Protein AF-A0A087VEM3-F1 (afdb_monomer_lite)

InterPro domains:
  IPR002048 EF-hand domain [PF13405] (44-70)
  IPR002048 EF-hand domain [PS50222] (39-74)
  IPR008080 Parvalbumin [PTHR11653] (1-76)
  IPR011992 EF-hand domain pair [SSF47473] (11-71)

pLDDT: mean 90.5, std 4.19, range [70.31, 94.75]

Radius of gyration: 11.78 Å; chains: 1; bounding box: 22×27×28 Å

Structure (mmCIF, N/CA/C/O backbone):
data_AF-A0A087VEM3-F1
#
_entry.id   AF-A0A087VEM3-F1
#
loop_
_atom_site.group_PDB
_atom_site.id
_atom_site.type_symbol
_atom_site.label_atom_id
_atom_site.label_alt_id
_atom_site.label_comp_id
_atom_site.label_asym_id
_atom_site.label_entity_id
_atom_site.label_seq_id
_atom_site.pdbx_PDB_ins_code
_atom_site.Cartn_x
_atom_site.Cartn_y
_atom_site.Cartn_z
_atom_site.occupancy
_atom_site.B_iso_or_equiv
_atom_site.auth_seq_id
_atom_site.auth_comp_id
_atom_site.auth_asym_id
_atom_site.auth_atom_id
_atom_site.pdbx_PDB_model_num
ATOM 1 N N . MET A 1 1 ? -9.652 4.931 -4.674 1.00 70.31 1 MET A N 1
ATOM 2 C CA . MET A 1 1 ? -8.563 3.966 -4.374 1.00 70.31 1 MET A CA 1
ATOM 3 C C . MET A 1 1 ? -8.721 3.568 -2.919 1.00 70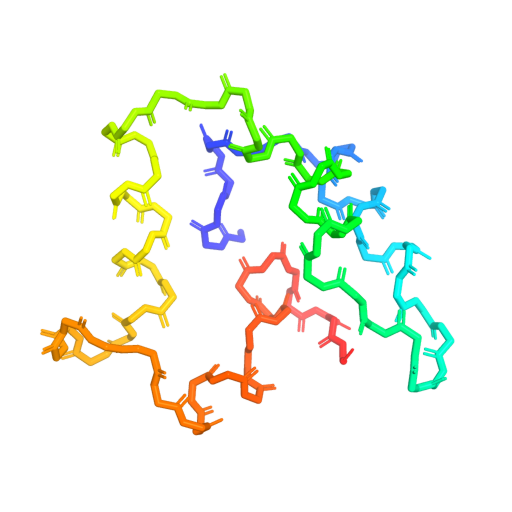.31 1 MET A C 1
ATOM 5 O O . MET A 1 1 ? -9.203 4.400 -2.166 1.00 70.31 1 MET A O 1
ATOM 9 N N . ALA A 1 2 ? -8.384 2.348 -2.503 1.00 80.12 2 ALA A N 1
ATOM 10 C CA . ALA A 1 2 ? -8.687 1.920 -1.131 1.00 80.12 2 ALA A CA 1
ATOM 11 C C . ALA A 1 2 ? -7.973 2.789 -0.072 1.00 80.12 2 ALA A C 1
ATOM 13 O O . ALA A 1 2 ? -8.518 3.048 0.993 1.00 80.12 2 ALA A O 1
ATOM 14 N N . LEU A 1 3 ? -6.800 3.330 -0.419 1.00 86.69 3 LEU A N 1
ATOM 15 C CA . LEU A 1 3 ? -5.964 4.159 0.457 1.00 86.69 3 LEU A CA 1
ATOM 16 C C . LEU A 1 3 ? -6.140 5.681 0.269 1.00 86.69 3 LEU A C 1
ATOM 18 O O . LEU A 1 3 ? -5.387 6.467 0.856 1.00 86.69 3 LEU A O 1
ATOM 22 N N . SER A 1 4 ? -7.115 6.125 -0.541 1.00 80.06 4 SER A N 1
ATOM 23 C CA . SER A 1 4 ? -7.362 7.560 -0.749 1.00 80.06 4 SER A CA 1
ATOM 24 C C . SER A 1 4 ? -7.856 8.206 0.547 1.00 80.06 4 SER A C 1
ATOM 26 O O . SER A 1 4 ? -8.921 7.846 1.039 1.00 80.06 4 SER A O 1
ATOM 28 N N . GLY A 1 5 ? -7.083 9.149 1.095 1.00 84.19 5 GLY A N 1
ATOM 29 C CA . GLY A 1 5 ? -7.350 9.803 2.387 1.00 84.19 5 GLY A CA 1
ATOM 30 C C . GLY A 1 5 ? -6.319 9.486 3.477 1.00 84.19 5 GLY A C 1
ATOM 31 O O . GLY A 1 5 ? -6.211 10.229 4.450 1.00 84.19 5 GLY A O 1
ATOM 32 N N . ILE A 1 6 ? -5.513 8.434 3.294 1.00 89.81 6 ILE A N 1
ATOM 33 C CA . ILE A 1 6 ? -4.336 8.137 4.132 1.00 89.81 6 ILE A CA 1
ATOM 34 C C . ILE A 1 6 ? -3.056 8.567 3.407 1.00 89.81 6 ILE A C 1
ATOM 36 O O . ILE A 1 6 ? -2.135 9.139 4.007 1.00 89.81 6 ILE A O 1
ATOM 40 N N . LEU A 1 7 ? -3.033 8.302 2.100 1.00 90.81 7 LEU A N 1
ATOM 41 C CA . LEU A 1 7 ? -1.948 8.611 1.181 1.00 90.81 7 LEU A CA 1
ATOM 42 C C . LEU A 1 7 ? -2.407 9.634 0.146 1.00 90.81 7 LEU A C 1
ATOM 44 O O . LEU A 1 7 ? -3.577 9.661 -0.247 1.00 90.81 7 LEU A O 1
ATOM 48 N N . THR A 1 8 ? -1.475 10.468 -0.298 1.00 91.81 8 THR A N 1
ATOM 49 C CA . THR A 1 8 ? -1.696 11.400 -1.404 1.00 91.81 8 THR A CA 1
ATOM 50 C C . THR A 1 8 ? -1.493 10.705 -2.749 1.00 91.81 8 THR A C 1
ATOM 52 O O . THR A 1 8 ? -0.744 9.734 -2.864 1.00 91.81 8 THR A O 1
ATOM 55 N N . GLU A 1 9 ? -2.127 11.225 -3.801 1.00 90.94 9 GLU A N 1
ATOM 56 C CA . GLU A 1 9 ? -1.954 10.699 -5.162 1.00 90.94 9 GLU A CA 1
ATOM 57 C C . GLU A 1 9 ? -0.491 10.766 -5.625 1.00 90.94 9 GLU A C 1
ATOM 59 O O . GLU A 1 9 ? -0.009 9.849 -6.286 1.00 90.94 9 GLU A O 1
ATOM 64 N N . ALA A 1 10 ? 0.239 11.812 -5.222 1.00 92.19 10 ALA A N 1
ATOM 65 C CA . ALA A 1 10 ? 1.655 11.978 -5.538 1.00 92.19 10 ALA A CA 1
ATOM 66 C C . ALA A 1 10 ? 2.537 10.911 -4.864 1.00 92.19 10 ALA A C 1
ATOM 68 O O . ALA A 1 10 ? 3.416 10.346 -5.513 1.00 92.19 10 ALA A O 1
ATOM 69 N N . GLU A 1 11 ? 2.287 10.601 -3.587 1.00 93.31 11 GLU A N 1
ATOM 70 C CA . GLU A 1 11 ? 2.981 9.526 -2.860 1.00 93.31 11 GLU A CA 1
ATOM 71 C C . GLU A 1 11 ? 2.698 8.156 -3.496 1.00 93.31 11 GLU A C 1
ATOM 73 O O . GLU A 1 11 ? 3.620 7.373 -3.727 1.00 93.31 11 GLU A O 1
ATOM 78 N N . ILE A 1 12 ? 1.434 7.882 -3.840 1.00 92.88 12 ILE A N 1
ATOM 79 C CA . ILE A 1 12 ? 1.034 6.645 -4.527 1.00 92.88 12 ILE A CA 1
ATOM 80 C C . ILE A 1 12 ? 1.752 6.522 -5.876 1.00 92.88 12 ILE A C 1
ATOM 82 O O . ILE A 1 12 ? 2.351 5.485 -6.162 1.00 92.88 12 ILE A O 1
ATOM 86 N N . ALA A 1 13 ? 1.743 7.581 -6.689 1.00 93.31 13 ALA A N 1
ATOM 87 C CA . ALA A 1 13 ? 2.413 7.593 -7.985 1.00 93.31 13 ALA A CA 1
ATOM 88 C C . ALA A 1 13 ? 3.928 7.370 -7.850 1.00 93.31 13 ALA A C 1
ATOM 90 O O . ALA A 1 13 ? 4.493 6.568 -8.591 1.00 93.31 13 ALA A O 1
ATOM 91 N N . ALA A 1 14 ? 4.576 8.011 -6.871 1.00 93.88 14 ALA A N 1
ATOM 92 C CA . ALA A 1 14 ? 6.002 7.830 -6.605 1.00 93.88 14 ALA A CA 1
ATOM 93 C C . ALA A 1 14 ? 6.340 6.393 -6.170 1.00 93.88 14 ALA A C 1
ATOM 95 O O . ALA A 1 14 ? 7.366 5.847 -6.582 1.00 93.88 14 ALA A O 1
ATOM 96 N N . GLY A 1 15 ? 5.475 5.773 -5.361 1.00 93.75 15 GLY A N 1
ATOM 97 C CA . GLY A 1 15 ? 5.577 4.365 -4.983 1.00 93.75 15 GLY A CA 1
ATOM 98 C C . GLY A 1 15 ? 5.499 3.436 -6.186 1.00 93.75 15 GLY A C 1
ATOM 99 O O . GLY A 1 15 ? 6.416 2.652 -6.419 1.00 93.75 15 GLY A O 1
ATOM 100 N N . LEU A 1 16 ? 4.447 3.571 -6.995 1.00 92.81 16 LEU A N 1
ATOM 101 C CA . LEU A 1 16 ? 4.234 2.733 -8.178 1.00 92.81 16 LEU A CA 1
ATOM 102 C C . LEU A 1 16 ? 5.335 2.911 -9.227 1.00 92.81 16 LEU A C 1
ATOM 104 O O . LEU A 1 16 ? 5.776 1.944 -9.839 1.00 92.81 16 LEU A O 1
ATOM 108 N N . GLN A 1 17 ? 5.830 4.136 -9.409 1.00 93.19 17 GLN A N 1
ATOM 109 C CA . GLN A 1 17 ? 6.946 4.401 -10.313 1.00 93.19 17 GLN A CA 1
ATOM 110 C C . GLN A 1 17 ? 8.241 3.715 -9.851 1.00 93.19 17 GLN A C 1
ATOM 112 O O . GLN A 1 17 ? 9.053 3.327 -10.688 1.00 93.19 17 GLN A O 1
ATOM 117 N N . SER A 1 18 ? 8.432 3.530 -8.539 1.00 93.19 18 SER A N 1
ATOM 118 C CA . SER A 1 18 ? 9.627 2.870 -7.999 1.00 93.19 18 SER A CA 1
ATOM 119 C C . SER A 1 18 ? 9.698 1.369 -8.293 1.00 93.19 18 SER A C 1
ATOM 121 O O . SER A 1 18 ? 10.788 0.811 -8.230 1.00 93.19 18 SER A O 1
ATOM 123 N N . CYS A 1 19 ? 8.575 0.741 -8.658 1.00 92.00 19 CYS A N 1
ATOM 124 C CA . CYS A 1 19 ? 8.489 -0.687 -8.962 1.00 92.00 19 CYS A CA 1
ATOM 125 C C . CYS A 1 19 ? 7.935 -0.990 -10.369 1.00 92.00 19 CYS A C 1
ATOM 127 O O . CYS A 1 19 ? 7.400 -2.068 -10.602 1.00 92.00 19 CYS A O 1
ATOM 129 N N . GLN A 1 20 ? 8.039 -0.049 -11.319 1.00 89.62 20 GLN A N 1
ATOM 130 C CA . GLN A 1 20 ? 7.531 -0.235 -12.690 1.00 89.62 20 GLN A CA 1
ATOM 131 C C . GLN A 1 20 ? 8.284 -1.296 -13.503 1.00 89.62 20 GLN A C 1
ATOM 133 O O . GLN A 1 20 ? 7.721 -1.864 -14.439 1.00 89.62 20 GLN A O 1
ATOM 138 N N . ALA A 1 21 ? 9.564 -1.524 -13.206 1.00 90.94 21 ALA A N 1
ATOM 139 C CA . ALA A 1 21 ? 10.345 -2.536 -13.902 1.00 90.94 21 ALA A CA 1
ATOM 140 C C . ALA A 1 21 ? 9.991 -3.936 -13.375 1.00 90.94 21 ALA A C 1
ATOM 142 O O . ALA A 1 21 ? 9.712 -4.111 -12.186 1.00 90.94 21 ALA A O 1
ATOM 143 N N . ALA A 1 22 ? 10.033 -4.942 -14.250 1.00 88.38 22 ALA A N 1
ATOM 144 C CA . ALA A 1 22 ? 9.863 -6.330 -13.832 1.00 88.38 22 ALA A CA 1
ATOM 145 C C . ALA A 1 22 ? 10.873 -6.681 -12.725 1.00 88.38 22 ALA A C 1
ATOM 147 O O . ALA A 1 22 ? 12.022 -6.240 -12.776 1.00 88.38 22 ALA A O 1
ATOM 148 N N . ASP A 1 23 ? 10.413 -7.420 -11.712 1.00 88.12 23 ASP A N 1
ATOM 149 C CA . ASP A 1 23 ? 11.220 -7.876 -10.572 1.00 88.12 23 ASP A CA 1
ATOM 150 C C . ASP A 1 23 ? 11.909 -6.752 -9.765 1.00 88.12 23 ASP A C 1
ATOM 152 O O . ASP A 1 23 ? 12.867 -6.998 -9.034 1.00 88.12 23 ASP A O 1
ATOM 156 N N . SER A 1 24 ? 11.424 -5.505 -9.867 1.00 90.75 24 SER A N 1
ATOM 157 C CA . SER A 1 24 ? 12.014 -4.339 -9.180 1.00 90.75 24 SER A CA 1
ATOM 158 C C . SER A 1 24 ? 11.326 -3.945 -7.872 1.00 90.75 24 SER A C 1
ATOM 160 O O . SER A 1 24 ? 11.747 -2.991 -7.216 1.00 90.75 24 SER A O 1
ATOM 162 N N . PHE A 1 25 ? 10.259 -4.647 -7.482 1.00 92.06 25 PHE A N 1
ATOM 163 C CA . PHE A 1 25 ? 9.530 -4.324 -6.261 1.00 92.06 25 PHE A CA 1
ATOM 164 C C . PHE A 1 25 ? 10.394 -4.564 -5.014 1.00 92.06 25 PHE A C 1
ATOM 166 O O . PHE A 1 25 ? 10.777 -5.691 -4.707 1.00 92.06 25 PHE A O 1
ATOM 173 N N . ASP A 1 26 ? 10.636 -3.495 -4.257 1.00 93.75 26 ASP A N 1
ATOM 174 C CA . ASP A 1 26 ? 11.263 -3.529 -2.939 1.00 93.75 26 ASP A CA 1
ATOM 175 C C . ASP A 1 26 ? 10.343 -2.851 -1.920 1.00 93.75 26 ASP A C 1
ATOM 177 O O . ASP A 1 26 ? 10.084 -1.647 -1.990 1.00 93.75 26 ASP A O 1
ATOM 181 N N . TYR A 1 27 ? 9.862 -3.620 -0.943 1.00 91.12 27 TYR A N 1
ATOM 182 C CA . TYR A 1 27 ? 8.892 -3.139 0.043 1.00 91.12 27 TYR A CA 1
ATOM 183 C C . TYR A 1 27 ? 9.426 -1.959 0.870 1.00 91.12 27 TYR A C 1
ATOM 185 O O . TYR A 1 27 ? 8.661 -1.066 1.236 1.00 91.12 27 TYR A O 1
ATOM 193 N N . ARG A 1 28 ? 10.737 -1.913 1.153 1.00 93.25 28 ARG A N 1
ATOM 194 C CA . ARG A 1 28 ? 11.343 -0.835 1.952 1.00 93.25 28 ARG A CA 1
ATOM 195 C C . ARG A 1 28 ? 11.268 0.484 1.198 1.00 93.25 28 ARG A C 1
ATOM 197 O O 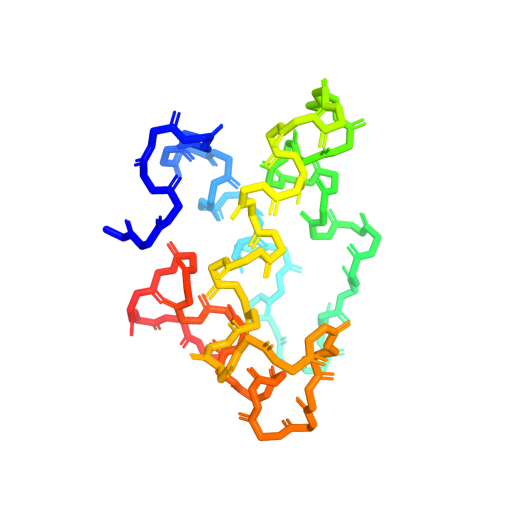. ARG A 1 28 ? 10.774 1.476 1.731 1.00 93.25 28 ARG A O 1
ATOM 204 N N . THR A 1 29 ? 11.724 0.477 -0.049 1.00 94.06 29 THR A N 1
ATOM 205 C CA . THR A 1 29 ? 11.692 1.638 -0.936 1.00 94.06 29 THR A CA 1
ATOM 206 C C . THR A 1 29 ? 10.259 2.051 -1.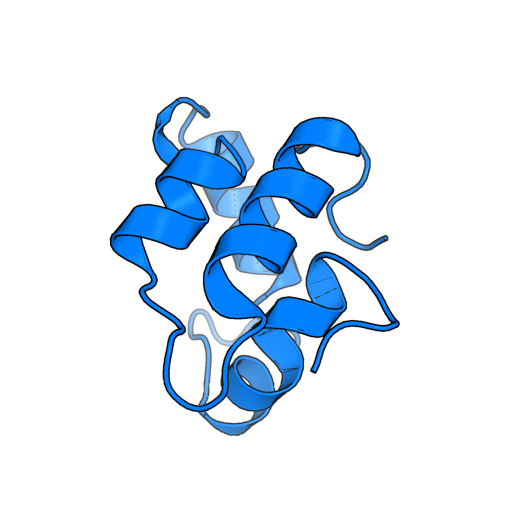222 1.00 94.06 29 THR A C 1
ATOM 208 O O . THR A 1 29 ? 9.934 3.231 -1.091 1.00 94.06 29 THR A O 1
ATOM 211 N N . PHE A 1 30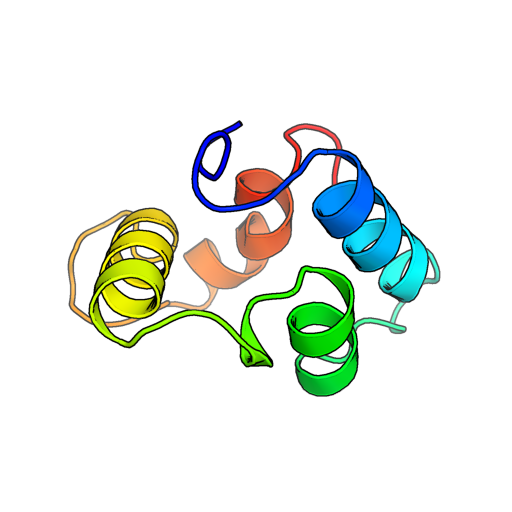 ? 9.383 1.091 -1.524 1.00 94.75 30 PHE A N 1
ATOM 212 C CA . PHE A 1 30 ? 7.978 1.356 -1.796 1.00 94.75 30 PHE A CA 1
ATOM 213 C C . PHE A 1 30 ? 7.307 2.071 -0.618 1.00 94.75 30 PHE A C 1
ATOM 215 O O . PHE A 1 30 ? 6.767 3.158 -0.806 1.00 94.75 30 PHE A O 1
ATOM 222 N N . PHE A 1 31 ? 7.417 1.546 0.610 1.00 93.56 31 PHE A N 1
ATOM 223 C CA . PHE A 1 31 ? 6.807 2.158 1.799 1.00 93.56 31 PHE A CA 1
ATOM 224 C C . PHE A 1 31 ? 7.367 3.536 2.153 1.00 93.56 31 PHE A C 1
ATOM 226 O O . PHE A 1 31 ? 6.629 4.387 2.656 1.00 93.56 31 PHE A O 1
ATOM 233 N N . VAL A 1 32 ? 8.645 3.786 1.866 1.00 94.12 32 VAL A N 1
ATOM 234 C CA . VAL A 1 32 ? 9.237 5.126 1.978 1.00 94.12 32 VAL A CA 1
ATOM 235 C C . VAL A 1 32 ? 8.628 6.067 0.934 1.00 94.12 32 VAL A C 1
ATOM 237 O O . VAL A 1 32 ? 8.249 7.185 1.272 1.00 94.12 32 VAL A O 1
ATOM 240 N N . LYS A 1 33 ? 8.503 5.623 -0.323 1.00 94.44 33 LYS A N 1
ATOM 241 C CA . LYS A 1 33 ? 7.992 6.432 -1.442 1.00 94.44 33 LYS A CA 1
ATOM 242 C C . LYS A 1 33 ? 6.509 6.757 -1.317 1.00 94.44 33 LYS A C 1
ATOM 244 O O . LYS A 1 33 ? 6.135 7.898 -1.569 1.00 94.44 33 LYS A O 1
ATOM 249 N N . VAL A 1 34 ? 5.695 5.802 -0.864 1.00 93.00 34 VAL A N 1
ATOM 250 C CA . VAL A 1 34 ? 4.274 6.045 -0.576 1.00 93.00 34 VAL A CA 1
ATOM 251 C C . VAL A 1 34 ? 4.047 6.788 0.744 1.00 93.00 34 VAL A C 1
ATOM 253 O O . VAL A 1 34 ? 2.906 7.011 1.125 1.00 93.00 34 VAL A O 1
ATOM 256 N N . GLY A 1 35 ? 5.105 7.158 1.471 1.00 91.56 35 GLY A N 1
ATOM 257 C CA . GLY A 1 35 ? 4.998 7.962 2.688 1.00 91.56 35 GLY A CA 1
ATOM 258 C C . GLY A 1 35 ? 4.465 7.209 3.909 1.00 91.56 35 GLY A C 1
ATOM 259 O O . GLY A 1 35 ? 4.162 7.843 4.915 1.00 91.56 35 GLY A O 1
ATOM 260 N N . LEU A 1 36 ? 4.366 5.874 3.874 1.00 91.00 36 LEU A N 1
ATOM 261 C CA . LEU A 1 36 ? 3.892 5.082 5.017 1.00 91.00 36 LEU A CA 1
ATOM 262 C C . LEU A 1 36 ? 4.889 5.074 6.183 1.00 91.00 36 LEU A C 1
ATOM 264 O O . LEU A 1 36 ? 4.469 4.950 7.329 1.00 91.00 36 LEU A O 1
ATOM 268 N N . ASN A 1 37 ? 6.186 5.283 5.927 1.00 89.44 37 ASN A N 1
ATOM 269 C CA . ASN A 1 37 ? 7.208 5.299 6.984 1.00 89.44 37 ASN A CA 1
ATOM 270 C C . ASN A 1 37 ? 7.012 6.401 8.045 1.00 89.44 37 ASN A C 1
ATOM 272 O O . ASN A 1 37 ? 7.551 6.289 9.143 1.00 89.44 37 ASN A O 1
ATOM 276 N N . SER A 1 38 ? 6.269 7.460 7.709 1.00 87.94 38 SER A N 1
ATOM 277 C CA . SER A 1 38 ? 6.110 8.663 8.528 1.00 87.94 38 SER A CA 1
ATOM 278 C C . SER A 1 38 ? 4.710 8.776 9.128 1.00 87.94 38 SER A C 1
ATOM 280 O O . SER A 1 38 ? 4.422 9.727 9.854 1.00 87.94 38 SER A O 1
ATOM 282 N N . LYS A 1 39 ? 3.823 7.813 8.841 1.00 89.44 39 LYS A N 1
ATOM 283 C CA . LYS A 1 39 ? 2.459 7.792 9.377 1.00 89.44 39 LYS A CA 1
ATOM 284 C C . LYS A 1 39 ? 2.442 7.209 10.791 1.00 89.44 39 LYS A C 1
ATOM 286 O O . LYS A 1 39 ? 3.244 6.353 11.156 1.00 89.44 39 LYS A O 1
ATOM 291 N N . PHE A 1 40 ? 1.471 7.657 11.582 1.00 89.19 40 PHE A N 1
ATOM 292 C CA . PHE A 1 40 ? 1.231 7.145 12.930 1.00 89.19 40 PHE A CA 1
ATOM 293 C C . PHE A 1 40 ? 0.663 5.720 12.917 1.00 89.19 40 PHE A C 1
ATOM 295 O O . PHE A 1 40 ? 0.044 5.286 11.943 1.00 89.19 40 PHE A O 1
ATOM 302 N N . LYS A 1 41 ? 0.817 5.017 14.046 1.00 90.88 41 LYS A N 1
ATOM 303 C CA . LYS A 1 41 ? 0.403 3.617 14.226 1.00 90.88 41 LYS A CA 1
ATOM 304 C C . LYS A 1 41 ? -1.062 3.355 13.855 1.00 90.88 41 LYS A C 1
ATOM 306 O O . LYS A 1 41 ? -1.353 2.337 13.232 1.00 90.88 41 LYS A O 1
ATOM 311 N N . ASP A 1 42 ? -1.966 4.279 14.165 1.00 91.44 42 ASP A N 1
ATOM 312 C CA . ASP A 1 42 ? -3.394 4.123 13.858 1.00 91.44 42 ASP A CA 1
ATOM 313 C C . ASP A 1 42 ? -3.649 4.109 12.347 1.00 91.44 42 ASP A C 1
ATOM 315 O O . ASP A 1 42 ? -4.392 3.273 11.842 1.00 91.44 42 ASP A O 1
ATOM 319 N N . LYS A 1 43 ? -2.948 4.972 11.600 1.00 90.81 43 LYS A N 1
ATOM 320 C CA . LYS A 1 43 ? -3.024 5.011 10.134 1.00 90.81 43 LYS A CA 1
ATOM 321 C C . LYS A 1 43 ? -2.394 3.777 9.501 1.00 90.81 43 LYS A C 1
ATOM 323 O O . LYS A 1 43 ? -2.919 3.272 8.518 1.00 90.81 43 LYS A O 1
ATOM 328 N N . LEU A 1 44 ? -1.311 3.257 10.079 1.00 91.56 44 LEU A N 1
ATOM 329 C CA . LEU A 1 44 ? -0.724 1.986 9.645 1.00 91.56 44 LEU A CA 1
ATOM 330 C C . LEU A 1 44 ? -1.670 0.804 9.884 1.00 91.56 44 LEU A C 1
ATOM 332 O O . LEU A 1 44 ? -1.736 -0.097 9.056 1.00 91.56 44 LEU A O 1
ATOM 336 N N . THR A 1 45 ? -2.429 0.830 10.980 1.00 92.19 45 THR A N 1
ATOM 337 C CA . THR A 1 45 ? -3.436 -0.197 11.286 1.00 92.19 45 THR A CA 1
ATOM 338 C C . THR A 1 45 ? -4.599 -0.136 10.295 1.00 92.19 45 THR A C 1
ATOM 340 O O . THR A 1 45 ? -5.045 -1.169 9.808 1.00 92.19 45 THR A O 1
ATOM 343 N N . GLU A 1 46 ? -5.045 1.071 9.938 1.00 92.56 46 GLU A N 1
ATOM 344 C CA . GLU A 1 46 ? -6.064 1.293 8.904 1.00 92.56 46 GLU A CA 1
ATOM 345 C C . GLU A 1 46 ? -5.599 0.783 7.529 1.00 92.56 46 GLU A C 1
ATOM 347 O O . GLU A 1 46 ? -6.331 0.061 6.859 1.00 92.56 46 GLU A O 1
ATOM 352 N N . VAL A 1 47 ? -4.351 1.080 7.143 1.00 92.88 47 VAL A N 1
ATOM 353 C CA . VAL A 1 47 ? -3.731 0.564 5.909 1.00 92.88 47 VAL A CA 1
ATOM 354 C C . VAL A 1 47 ? -3.669 -0.959 5.933 1.00 92.88 47 VAL A C 1
ATOM 356 O O . VAL A 1 47 ? -4.051 -1.595 4.957 1.00 92.88 47 VAL A O 1
ATOM 359 N N . PHE A 1 48 ? -3.220 -1.553 7.039 1.00 93.00 48 PHE A N 1
ATOM 360 C CA . PHE A 1 48 ? -3.145 -3.005 7.168 1.00 93.00 48 PHE A CA 1
ATOM 361 C C . PHE A 1 48 ? -4.521 -3.655 7.007 1.00 93.00 48 PHE A C 1
ATOM 363 O O . PHE A 1 48 ? -4.649 -4.586 6.226 1.00 93.00 48 PHE A O 1
ATOM 370 N N . GLY A 1 49 ? -5.562 -3.114 7.647 1.00 93.00 49 GLY A N 1
ATOM 371 C CA . GLY A 1 49 ? -6.929 -3.632 7.519 1.00 93.00 49 GLY A CA 1
ATOM 372 C C . GLY A 1 49 ? -7.552 -3.471 6.127 1.00 93.00 49 GLY A C 1
ATOM 373 O O . GLY A 1 49 ? -8.560 -4.106 5.839 1.00 93.00 49 GLY A O 1
ATOM 374 N N . ILE A 1 50 ? -6.981 -2.623 5.266 1.00 91.62 50 ILE A N 1
ATOM 375 C CA . ILE A 1 50 ? -7.351 -2.531 3.846 1.00 91.62 50 ILE A CA 1
ATOM 376 C C . ILE A 1 50 ? -6.643 -3.617 3.024 1.00 91.62 50 ILE A C 1
ATOM 378 O O . ILE A 1 50 ? -7.222 -4.145 2.077 1.00 91.62 50 ILE A O 1
ATOM 382 N N . LEU A 1 51 ? -5.391 -3.930 3.366 1.00 91.50 51 LEU A N 1
ATOM 383 C CA . LEU A 1 51 ? -4.588 -4.951 2.685 1.00 91.50 51 LEU A CA 1
ATOM 384 C C . LEU A 1 51 ? -5.008 -6.377 3.075 1.00 91.50 51 LEU A C 1
ATOM 386 O O . LEU A 1 51 ? -5.013 -7.265 2.227 1.00 91.50 51 LEU A O 1
ATOM 390 N N . ASP A 1 52 ? -5.374 -6.572 4.340 1.00 93.94 52 ASP A N 1
ATOM 391 C CA . ASP A 1 52 ? -5.965 -7.787 4.900 1.00 93.94 52 ASP A CA 1
ATOM 392 C C . ASP A 1 52 ? -7.461 -7.846 4.539 1.00 93.94 52 ASP A C 1
ATOM 394 O O . ASP A 1 52 ? -8.344 -7.429 5.295 1.00 93.94 52 ASP A O 1
ATOM 398 N N . GLN A 1 53 ? -7.743 -8.296 3.315 1.00 88.25 53 GLN A N 1
ATOM 399 C CA . GLN A 1 53 ? -9.089 -8.277 2.732 1.00 88.25 53 GLN A CA 1
ATOM 400 C C . GLN A 1 53 ? -10.073 -9.202 3.461 1.00 88.25 53 GLN A C 1
ATOM 402 O O . GLN A 1 53 ? -11.274 -8.919 3.484 1.00 88.25 53 GLN A O 1
ATOM 407 N N . ASP A 1 54 ? -9.583 -10.298 4.044 1.00 91.62 54 ASP A N 1
ATOM 408 C CA . ASP A 1 54 ? -10.391 -11.280 4.771 1.00 91.62 54 ASP A CA 1
ATOM 409 C C . ASP A 1 54 ? -10.425 -11.038 6.288 1.00 91.62 54 ASP A C 1
ATOM 411 O O . ASP A 1 54 ? -11.221 -11.664 6.992 1.00 91.62 54 ASP A O 1
ATOM 415 N N . LYS A 1 55 ? -9.653 -10.060 6.777 1.00 90.88 55 LYS A N 1
ATOM 416 C CA . LYS A 1 55 ? -9.557 -9.676 8.191 1.00 90.88 55 LYS A CA 1
ATOM 417 C C . LYS A 1 55 ? -9.066 -10.824 9.068 1.00 90.88 55 LYS A C 1
ATOM 419 O O . LYS A 1 55 ? -9.480 -10.943 10.226 1.00 90.88 55 LYS A O 1
ATOM 424 N N . SER A 1 56 ? -8.203 -11.671 8.516 1.00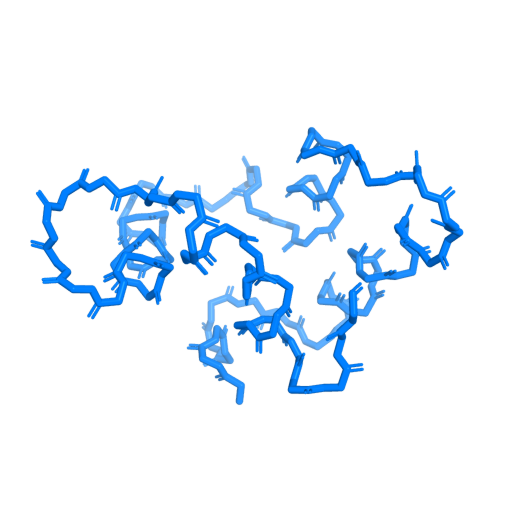 93.50 56 SER A N 1
ATOM 425 C CA . SER A 1 56 ? -7.584 -12.797 9.220 1.00 93.50 56 SER A CA 1
ATOM 426 C C . SER A 1 56 ? -6.528 -12.345 10.236 1.00 93.50 56 SER A C 1
ATOM 428 O O . SER A 1 56 ? -6.156 -13.108 11.131 1.00 93.50 56 SER A O 1
ATOM 430 N N . GLY A 1 57 ? -6.057 -11.099 10.130 1.00 93.69 57 GLY A N 1
ATOM 431 C CA . GLY A 1 57 ? -4.906 -10.573 10.856 1.00 93.69 57 GLY A CA 1
ATOM 432 C C . GLY A 1 57 ? -3.579 -10.798 10.127 1.00 93.69 57 GLY A C 1
ATOM 433 O O . GLY A 1 57 ? -2.527 -10.464 10.679 1.00 93.69 57 GLY A O 1
ATOM 434 N N . PHE A 1 58 ? -3.610 -11.340 8.906 1.00 93.75 58 PHE A N 1
ATOM 435 C CA . PHE A 1 58 ? -2.441 -11.655 8.091 1.00 93.75 58 PHE A CA 1
ATOM 436 C C . PHE A 1 58 ? -2.671 -11.236 6.636 1.00 93.75 58 PHE A C 1
ATOM 438 O O . PHE A 1 58 ? -3.800 -11.178 6.173 1.00 93.75 58 PHE A O 1
ATOM 445 N N . ILE A 1 59 ? -1.586 -10.938 5.914 1.00 91.12 59 ILE A N 1
ATOM 446 C CA . ILE A 1 59 ? -1.639 -10.750 4.460 1.00 91.12 59 ILE A CA 1
ATOM 447 C C . ILE A 1 59 ? -1.138 -12.042 3.824 1.00 91.12 59 ILE A C 1
ATOM 449 O O . ILE A 1 59 ? 0.060 -12.334 3.876 1.00 91.12 59 ILE A O 1
ATOM 453 N N . GLU A 1 60 ? -2.051 -12.822 3.259 1.00 92.50 60 GLU A N 1
ATOM 454 C CA . GLU A 1 60 ? -1.730 -14.083 2.592 1.00 92.50 60 GLU A CA 1
ATOM 455 C C . GLU A 1 60 ? -1.175 -13.864 1.178 1.00 92.50 60 GLU A C 1
ATOM 457 O O . GLU A 1 60 ? -1.268 -12.776 0.608 1.00 92.50 60 GLU A O 1
ATOM 462 N N . GLU A 1 61 ? -0.595 -14.906 0.577 1.00 91.31 61 GLU A N 1
ATOM 463 C CA . GLU A 1 61 ? 0.034 -14.824 -0.749 1.00 91.31 61 GLU A CA 1
ATOM 464 C C . GLU A 1 61 ? -0.932 -14.299 -1.825 1.00 91.31 61 GLU A C 1
ATOM 466 O O . GLU A 1 61 ? -0.558 -13.463 -2.649 1.00 91.31 61 GLU A O 1
ATOM 471 N N . ASP A 1 62 ? -2.189 -14.741 -1.797 1.00 89.44 62 ASP A N 1
ATOM 472 C CA . ASP A 1 62 ? -3.194 -14.327 -2.778 1.00 89.44 62 ASP A CA 1
ATOM 473 C C . ASP A 1 62 ? -3.608 -12.860 -2.615 1.00 89.44 62 ASP A C 1
ATOM 475 O O . ASP A 1 62 ? -3.848 -12.168 -3.606 1.00 89.44 62 ASP A O 1
ATOM 479 N N . GLN A 1 63 ? -3.594 -12.346 -1.385 1.00 89.94 63 GLN A N 1
ATOM 480 C CA . GLN A 1 63 ? -3.782 -10.920 -1.112 1.00 89.94 63 GLN A CA 1
ATOM 481 C C . GLN A 1 63 ? -2.535 -10.120 -1.510 1.00 89.94 63 GLN A C 1
ATOM 483 O O . GLN A 1 63 ? -2.644 -9.023 -2.064 1.00 89.94 63 GLN A O 1
ATOM 488 N N . LEU A 1 64 ? -1.341 -10.681 -1.295 1.00 90.31 64 LEU A N 1
ATOM 489 C CA . LEU A 1 64 ? -0.072 -10.054 -1.653 1.00 90.31 64 LEU A CA 1
ATOM 490 C C . LEU A 1 64 ? 0.070 -9.885 -3.174 1.00 90.31 64 LEU A C 1
ATOM 492 O O . LEU A 1 64 ? 0.562 -8.850 -3.622 1.00 90.31 64 LEU A O 1
ATOM 496 N N . LYS A 1 65 ? -0.444 -10.827 -3.977 1.00 89.31 65 LYS A N 1
ATOM 497 C CA . LYS A 1 65 ? -0.533 -10.699 -5.449 1.00 89.31 65 LYS A CA 1
ATOM 498 C C . LYS A 1 65 ? -1.367 -9.491 -5.891 1.00 89.31 65 LYS A C 1
ATOM 500 O O . LYS A 1 65 ? -1.129 -8.941 -6.962 1.00 89.31 65 LYS A O 1
ATOM 505 N N . LEU A 1 66 ? -2.331 -9.064 -5.075 1.00 90.12 66 LEU A N 1
ATOM 506 C CA . LEU A 1 66 ? -3.193 -7.907 -5.334 1.00 90.12 66 LEU A CA 1
ATOM 507 C C . LEU A 1 66 ? -2.742 -6.648 -4.576 1.00 90.12 66 LEU A C 1
ATOM 509 O O . LEU A 1 66 ? -3.413 -5.618 -4.642 1.00 90.12 66 LEU A O 1
ATOM 513 N N . PHE A 1 67 ? -1.600 -6.691 -3.880 1.00 91.50 67 PHE A N 1
ATOM 514 C CA . PHE A 1 67 ? -1.138 -5.627 -2.986 1.00 91.50 67 PHE A CA 1
ATOM 515 C C . PHE A 1 67 ? -1.140 -4.247 -3.655 1.00 91.50 67 PHE A C 1
ATOM 517 O O . PHE A 1 67 ? -1.757 -3.313 -3.137 1.00 91.50 67 PHE A O 1
ATOM 524 N N . LEU A 1 68 ? -0.516 -4.125 -4.832 1.00 92.00 68 LEU A N 1
ATOM 525 C CA . LEU A 1 68 ? -0.393 -2.852 -5.547 1.00 92.00 68 LEU A CA 1
ATOM 526 C C . LEU A 1 68 ? -1.746 -2.305 -6.033 1.00 92.00 68 LEU A C 1
ATOM 528 O O . LEU A 1 68 ? -1.910 -1.086 -6.141 1.00 92.00 68 LEU A O 1
ATOM 532 N N . GLN A 1 69 ? -2.744 -3.170 -6.242 1.00 92.00 69 GLN A N 1
ATOM 533 C CA . GLN A 1 69 ? -4.080 -2.763 -6.689 1.00 92.00 69 GLN A CA 1
ATOM 534 C C . GLN A 1 69 ? -4.846 -1.965 -5.622 1.00 92.00 69 GLN A C 1
ATOM 536 O O . GLN A 1 69 ? -5.699 -1.139 -5.956 1.00 92.00 69 GLN A O 1
ATOM 541 N N . ASN A 1 70 ? -4.487 -2.122 -4.342 1.00 91.31 70 ASN A N 1
ATOM 542 C CA . ASN A 1 70 ? -5.029 -1.303 -3.252 1.00 91.31 70 ASN A CA 1
ATOM 543 C C . ASN A 1 70 ? -4.569 0.166 -3.337 1.00 91.31 70 ASN A C 1
ATOM 545 O O . ASN A 1 70 ? -5.282 1.072 -2.889 1.00 91.31 70 ASN A O 1
ATOM 549 N N . PHE A 1 71 ? -3.400 0.403 -3.946 1.00 91.38 71 PHE A N 1
ATOM 550 C CA . PHE A 1 71 ? -2.831 1.732 -4.175 1.00 91.38 71 PHE A CA 1
ATOM 551 C C . PHE A 1 71 ? -3.362 2.345 -5.469 1.00 91.38 71 PHE A C 1
ATOM 553 O O . PHE A 1 71 ? -3.740 3.510 -5.465 1.00 91.38 71 PHE A O 1
ATOM 560 N N . SER A 1 72 ? -3.452 1.569 -6.552 1.00 90.12 72 SER A N 1
ATOM 561 C CA . SER A 1 72 ? -4.097 1.976 -7.804 1.00 90.12 72 SER A CA 1
ATOM 562 C C . SER A 1 72 ? -4.660 0.765 -8.535 1.00 90.12 72 SER A C 1
ATOM 564 O O . SER A 1 72 ? -3.937 -0.195 -8.772 1.00 90.12 72 SER A O 1
ATOM 566 N N . ALA A 1 73 ? -5.915 0.839 -8.986 1.00 87.19 73 ALA A N 1
ATOM 567 C CA . ALA A 1 73 ? -6.583 -0.264 -9.683 1.00 87.19 73 ALA A CA 1
ATOM 568 C C . ALA A 1 73 ? -5.864 -0.719 -10.971 1.00 87.19 73 ALA A C 1
ATOM 570 O O . ALA A 1 73 ? -6.087 -1.830 -11.438 1.00 87.19 73 ALA A O 1
ATOM 571 N N . SER A 1 74 ? -5.014 0.131 -11.556 1.00 86.31 74 SER A N 1
ATOM 572 C CA . SER A 1 74 ? -4.243 -0.186 -12.763 1.00 86.31 74 SER A CA 1
ATOM 573 C C . SER A 1 74 ? -2.842 -0.740 -12.483 1.00 86.31 74 SER A C 1
ATOM 575 O O . SER A 1 74 ? -2.103 -0.994 -13.433 1.00 86.31 74 SER A O 1
ATOM 577 N N . ALA A 1 75 ? -2.432 -0.856 -11.217 1.00 86.94 75 ALA A N 1
ATOM 578 C CA . ALA A 1 75 ? -1.109 -1.350 -10.859 1.00 86.94 75 ALA A CA 1
ATOM 579 C C . ALA A 1 75 ? -1.007 -2.873 -11.059 1.00 86.94 75 ALA A C 1
ATOM 581 O O . ALA A 1 75 ? -1.979 -3.600 -10.845 1.00 86.94 75 ALA A O 1
ATOM 582 N N . ARG A 1 76 ? 0.170 -3.335 -11.492 1.00 72.31 76 ARG A N 1
ATOM 583 C CA . ARG A 1 76 ? 0.494 -4.741 -11.752 1.00 72.31 76 ARG A CA 1
ATOM 584 C C . ARG A 1 76 ? 1.670 -5.176 -10.906 1.00 72.31 76 ARG A C 1
ATOM 586 O O . ARG A 1 76 ? 2.584 -4.339 -10.754 1.00 72.31 76 ARG A O 1
#

Sequence (76 aa):
MALSGILTEAEIAAGLQSCQAADSFDYRTFFVKVGLNSKFKDKLTEVFGILDQDKSGFIEEDQLKLFLQNFSASAR

Secondary structure (DSSP, 8-state):
-TTBTTB-HHHHHHHHHHT-STT---HHHHHHHTTGGGS-HHHHHHH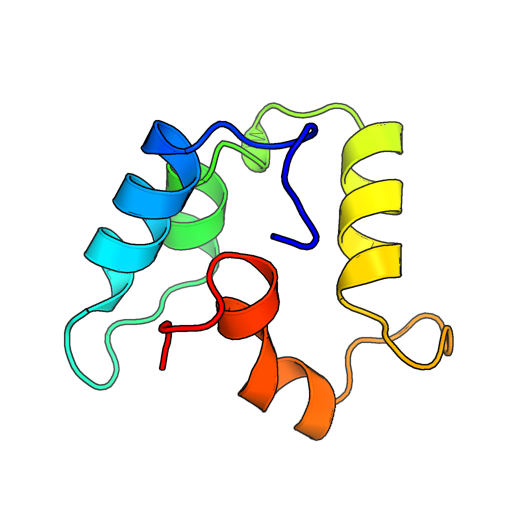HHHH-TT-SSS--HHHHTTGGGGT-TT--

Organism: NCBI:txid100784

Foldseek 3Di:
DLCPPLFDLQLLVQLLVQQVDPPRDDPVNSCVSRVVVPDDPVSVVSLVCLLPVVPPSDRDPVSVVCNSCSSPVPGD